Protein 2HTI (pdb70)

Solvent-accessible surface area: 7180 Å² total

Sequence (122 aa):
ECKDEKKITEFLNKARTGFLGLSTNDQPYVIPLNFVWHNHAIYFHGASEGRKIKIEANPEVCFTICEDLAYSVIIFGTIEPVSAIEEGTEAQQLDKYVPSLGSRTAIYKISCRERTAKVNEP

Organism: Halalkalibacterium halodurans (strain ATCC BAA-125 / DSM 18197 / FERM 7344 / JCM 9153 / C-125) (NCBI:txid272558)

InterPro domains:
  IPR012349 FMN-binding split barrel [G3DSA:2.30.110.10] (1-165)
  IPR024747 Pyridoxamine 5'-phosphate oxidase-related [PF12900] (13-161)

B-factor: mean 63.18, std 14.9, range [36.34, 110.64]

Nearest PDB structures (foldseek):
  2hti-assembly1_A-2  TM=1.008E+00  e=1.042E-23  Halalkalibacterium halodurans
  2hq9-assembly1_A  TM=8.430E-01  e=3.996E-08  Mesorhizobium loti
  2hq9-assembly1_B  TM=7.885E-01  e=6.335E-08  Mesorhizobium loti
  3u5w-assembly1_A-2  TM=7.588E-01  e=6.710E-08  Brucella abortus 2308
  3u0i-assembly1_A-2  TM=7.671E-01  e=1.064E-07  Brucella abortus 2308

Foldseek 3Di:
DDDDVVLVQVVQAQFAKKWKWDDDDNDIDIDIFGWHCDDNKIKGKAACDDPVNVLVRPQWIKMKTKDDVLIIKIFTFGKDFDPPPVVQVVSVSCVRPPLPSDDHMTMMIGRGPDMDDDRHDD

Structure (mmCIF, N/CA/C/O backbone):
data_2HTI
#
_entry.id   2HTI
#
_cell.length_a   72.170
_cell.length_b   72.170
_cell.length_c   129.981
_cell.angle_alpha   90.000
_cell.angle_beta   90.000
_cell.angle_gamma   120.000
#
_symmetry.space_group_name_H-M   'P 61 2 2'
#
loop_
_entity.id
_entity.type
_entity.pdbx_description
1 polymer 'BH0577 protein'
2 non-polymer 'SODIUM ION'
3 non-polymer 'FLAVIN-ADENINE DINUCLEOTIDE'
4 water water
#
loop_
_atom_site.group_PDB
_atom_site.id
_atom_site.type_symbol
_atom_site.label_atom_id
_atom_site.label_alt_id
_atom_site.label_comp_id
_atom_site.label_asym_id
_atom_site.label_entity_id
_atom_site.label_seq_id
_atom_site.pdbx_PDB_ins_code
_atom_site.Cartn_x
_atom_site.Cartn_y
_atom_site.Cartn_z
_atom_site.occupancy
_atom_site.B_iso_or_equiv
_atom_site.auth_seq_id
_atom_site.auth_comp_id
_atom_site.auth_asym_id
_atom_site.auth_atom_id
_atom_site.pdbx_PDB_model_num
ATOM 1 N N . GLU A 1 11 ? 35.083 36.131 68.007 1.00 106.20 10 GLU A N 1
ATOM 2 C CA . GLU A 1 11 ? 35.858 35.047 68.694 1.00 106.19 10 GLU A CA 1
ATOM 3 C C . GLU A 1 11 ? 35.070 34.508 69.894 1.00 106.34 10 GLU A C 1
ATOM 4 O O . GLU A 1 11 ? 35.636 34.233 70.954 1.00 106.69 10 GLU A O 1
ATOM 6 N N . CYS A 1 12 ? 33.768 34.325 69.674 1.00 106.15 11 CYS A N 1
ATOM 7 C CA . CYS A 1 12 ? 32.761 34.065 70.716 1.00 106.08 11 CYS A CA 1
ATOM 8 C C . CYS A 1 12 ? 33.015 32.882 71.681 1.00 105.37 11 CYS A C 1
ATOM 9 O O . CYS A 1 12 ? 33.769 31.954 71.379 1.00 105.45 11 CYS A O 1
ATOM 12 N N . LYS A 1 13 ? 32.360 32.934 72.846 1.00 104.39 12 LYS A N 1
ATOM 13 C CA . LYS A 1 13 ? 32.517 31.921 73.888 1.00 102.74 12 LYS A CA 1
ATOM 14 C C . LYS A 1 13 ? 31.349 31.888 74.880 1.00 101.36 12 LYS A C 1
ATOM 15 O O . LYS A 1 13 ? 31.565 31.811 76.090 1.00 102.19 12 LYS A O 1
ATOM 16 N N . ASP A 1 14 ? 30.121 31.933 74.357 1.00 99.58 13 ASP A N 1
ATOM 17 C CA . ASP A 1 14 ? 28.891 31.835 75.166 1.00 97.59 13 ASP A CA 1
ATOM 18 C C . ASP A 1 14 ? 28.190 30.485 74.925 1.00 94.36 13 ASP A C 1
ATOM 19 O O . ASP A 1 14 ? 27.351 30.356 74.025 1.00 92.79 13 ASP A O 1
ATOM 24 N N . GLU A 1 15 ? 28.528 29.498 75.754 1.00 91.08 14 GLU A N 1
ATOM 25 C CA . GLU A 1 15 ? 28.118 28.104 75.552 1.00 88.59 14 GLU A CA 1
ATOM 26 C C . GLU A 1 15 ? 26.623 27.902 75.253 1.00 86.48 14 GLU A C 1
ATOM 27 O O . GLU A 1 15 ? 26.262 26.943 74.576 1.00 86.53 14 GLU A O 1
ATOM 30 N N . LYS A 1 16 ? 25.756 28.782 75.747 1.00 84.16 15 LYS A N 1
ATOM 31 C CA . LYS A 1 16 ? 24.310 28.618 75.525 1.00 82.48 15 LYS A CA 1
ATOM 32 C C . LYS A 1 16 ? 23.892 29.106 74.138 1.00 80.13 15 LYS A C 1
ATOM 33 O O . LYS A 1 16 ? 23.064 28.485 73.471 1.00 78.31 15 LYS A O 1
ATOM 35 N N . LYS A 1 17 ? 24.464 30.229 73.717 1.00 78.28 16 LYS A N 1
ATOM 36 C CA . LYS A 1 17 ? 24.203 30.781 72.385 1.00 76.50 16 LYS A CA 1
ATOM 37 C C . LYS A 1 17 ? 24.613 29.773 71.286 1.00 73.78 16 LYS A C 1
ATOM 38 O O . LYS A 1 17 ? 23.859 29.527 70.329 1.00 70.67 16 LYS A O 1
ATOM 41 N N . ILE A 1 18 ? 25.803 29.188 71.454 1.00 71.84 17 ILE A N 1
ATOM 42 C CA . ILE A 1 18 ? 26.361 28.218 70.510 1.00 70.21 17 ILE A CA 1
ATOM 43 C C . ILE A 1 18 ? 25.485 26.984 70.410 1.00 69.75 17 ILE A C 1
ATOM 44 O O . ILE A 1 18 ? 25.177 26.499 69.318 1.00 68.93 17 ILE A O 1
ATOM 49 N N . THR A 1 19 ? 25.086 26.479 71.565 1.00 69.14 18 THR A N 1
ATOM 50 C CA . THR A 1 19 ? 24.241 25.306 71.625 1.00 69.04 18 THR A CA 1
ATOM 51 C C . THR A 1 19 ? 22.924 25.572 70.930 1.00 66.96 18 THR A C 1
ATOM 52 O O . THR A 1 19 ? 22.429 24.737 70.168 1.00 69.13 18 THR A O 1
ATOM 56 N N . GLU A 1 20 ? 22.341 26.730 71.200 1.00 64.81 19 GLU A N 1
ATOM 57 C CA . GLU A 1 20 ? 21.081 27.082 70.559 1.00 64.20 19 GLU A CA 1
ATOM 58 C C . GLU A 1 20 ? 21.295 27.071 69.048 1.00 62.86 19 GLU A C 1
ATOM 59 O O . GLU A 1 20 ? 20.496 26.507 68.295 1.00 63.50 19 GLU A O 1
ATOM 62 N N . PHE A 1 21 ? 22.398 27.677 68.616 1.00 61.31 20 PHE A N 1
ATOM 63 C CA . PHE A 1 21 ? 22.747 27.718 67.202 1.00 60.13 20 PHE A CA 1
ATOM 64 C C . PHE A 1 21 ? 22.900 26.302 66.629 1.00 58.24 20 PHE A C 1
ATOM 65 O O . PHE A 1 21 ? 22.307 25.979 65.601 1.00 57.21 20 PHE A O 1
ATOM 73 N N . LEU A 1 22 ? 23.670 25.454 67.309 1.00 56.90 21 LEU A N 1
ATOM 74 C CA . LEU A 1 22 ? 23.892 24.075 66.843 1.00 57.36 21 LEU A CA 1
ATOM 75 C C . LEU A 1 22 ? 22.618 23.246 66.797 1.00 57.68 21 LEU A C 1
ATOM 76 O O . LEU A 1 22 ? 22.527 22.286 66.032 1.00 57.28 21 LEU A O 1
ATOM 81 N N . ASN A 1 23 ? 21.631 23.614 67.608 1.00 58.37 22 ASN A N 1
ATOM 82 C CA . ASN A 1 23 ? 20.375 22.898 67.610 1.00 59.25 22 ASN A CA 1
ATOM 83 C C . ASN A 1 23 ? 19.517 23.320 66.447 1.00 59.04 22 ASN A C 1
ATOM 84 O O . ASN A 1 23 ? 18.751 22.525 65.924 1.00 59.87 22 ASN A O 1
ATOM 89 N N . LYS A 1 24 ? 19.648 24.574 66.025 1.00 59.53 23 LYS A N 1
ATOM 90 C CA . LYS A 1 24 ? 18.760 25.110 64.994 1.00 58.91 23 LYS A CA 1
ATOM 91 C C . LYS A 1 24 ? 19.311 24.988 63.575 1.00 55.85 23 LYS A C 1
ATOM 92 O O . LYS A 1 24 ? 18.551 24.712 62.646 1.00 55.91 23 LYS A O 1
ATOM 95 N N . ALA A 1 25 ? 20.619 25.180 63.408 1.00 52.58 24 ALA A N 1
ATOM 96 C CA . ALA A 1 25 ? 21.246 25.098 62.080 1.00 52.33 24 ALA A CA 1
ATOM 97 C C . ALA A 1 25 ? 20.871 23.812 61.332 1.00 53.15 24 ALA A C 1
ATOM 98 O O . ALA A 1 25 ? 20.919 22.726 61.892 1.00 53.47 24 ALA A O 1
ATOM 100 N N . ARG A 1 26 ? 20.502 23.962 60.059 1.00 53.96 25 ARG A N 1
ATOM 101 C CA . ARG A 1 26 ? 19.966 22.876 59.231 1.00 54.03 25 ARG A CA 1
ATOM 102 C C . ARG A 1 26 ? 21.016 22.024 58.549 1.00 51.80 25 ARG A C 1
ATOM 103 O O . ARG A 1 26 ? 20.803 20.846 58.303 1.00 49.86 25 ARG A O 1
ATOM 111 N N . THR A 1 27 ? 22.121 22.651 58.165 1.00 51.44 26 THR A N 1
ATOM 112 C CA . THR A 1 27 ? 23.089 22.008 57.306 1.00 50.53 26 THR A CA 1
ATOM 113 C C . THR A 1 27 ? 24.483 22.248 57.814 1.00 49.25 26 THR A C 1
ATOM 114 O O . THR A 1 27 ? 24.833 23.364 58.193 1.00 49.23 26 THR A O 1
ATOM 118 N N . GLY A 1 28 ? 25.281 21.190 57.804 1.00 46.47 27 GLY A N 1
ATOM 119 C CA . GLY A 1 28 ? 26.667 21.295 58.193 1.00 44.87 27 GLY A CA 1
ATOM 120 C C . GLY A 1 28 ? 27.556 20.779 57.087 1.00 43.00 27 GLY A C 1
ATOM 121 O O . GLY A 1 28 ? 27.102 20.087 56.167 1.00 42.80 27 GLY A O 1
ATOM 122 N N . PHE A 1 29 ? 28.833 21.107 57.186 1.00 41.56 28 PHE A N 1
ATOM 123 C CA . PHE A 1 29 ? 29.773 20.777 56.143 1.00 41.69 28 PHE A CA 1
ATOM 124 C C . PHE A 1 29 ? 30.912 19.958 56.684 1.00 40.25 28 PHE A C 1
ATOM 125 O O . PHE A 1 29 ? 31.683 20.410 57.521 1.00 40.01 28 PHE A O 1
ATOM 133 N N . LEU A 1 30 ? 30.994 18.733 56.193 1.00 41.22 29 LEU A N 1
ATOM 134 C CA . LEU A 1 30 ? 31.915 17.761 56.717 1.00 40.74 29 LEU A CA 1
ATOM 135 C C . LEU A 1 30 ? 33.132 17.757 55.856 1.00 40.11 29 LEU A C 1
ATOM 136 O O . LEU A 1 30 ? 33.032 17.506 54.667 1.00 39.04 29 LEU A O 1
ATOM 141 N N . GLY A 1 31 ? 34.285 18.032 56.460 1.00 43.12 30 GLY A N 1
ATOM 142 C CA . GLY A 1 31 ? 35.566 18.082 55.732 1.00 42.66 30 GLY A CA 1
ATOM 143 C C . GLY A 1 31 ? 36.401 16.868 56.069 1.00 43.72 30 GLY A C 1
ATOM 144 O O . GLY A 1 31 ? 36.607 16.567 57.240 1.00 46.00 30 GLY A O 1
ATOM 145 N N . LEU A 1 32 ? 36.857 16.172 55.032 1.00 45.35 31 LEU A N 1
ATOM 146 C CA . LEU A 1 32 ? 37.665 14.950 55.136 1.00 46.57 31 LEU A CA 1
ATOM 147 C C . LEU A 1 32 ? 38.892 15.114 54.267 1.00 49.61 31 LEU A C 1
ATOM 148 O O . LEU A 1 32 ? 38.895 15.933 53.348 1.00 49.74 31 LEU A O 1
ATOM 153 N N . SER A 1 33 ? 39.930 14.330 54.523 1.00 53.29 32 SER A N 1
ATOM 154 C CA . SER A 1 33 ? 41.060 14.267 53.603 1.00 56.95 32 SER A CA 1
ATOM 155 C C . SER A 1 33 ? 41.727 12.913 53.653 1.00 59.33 32 SER A C 1
ATOM 156 O O . SER A 1 33 ? 41.874 12.317 54.722 1.00 59.67 32 SER A O 1
ATOM 159 N N . THR A 1 34 ? 42.114 12.428 52.478 1.00 62.02 33 THR A N 1
ATOM 160 C CA . THR A 1 34 ? 43.094 11.355 52.368 1.00 64.60 33 THR A CA 1
ATOM 161 C C . THR A 1 34 ? 44.158 11.847 51.413 1.00 66.21 33 THR A C 1
ATOM 162 O O . THR A 1 34 ? 43.862 12.532 50.427 1.00 64.71 33 THR A O 1
ATOM 166 N N . ASN A 1 35 ? 45.401 11.512 51.730 1.00 69.73 34 ASN A N 1
ATOM 167 C CA . ASN A 1 35 ? 46.530 12.219 51.169 1.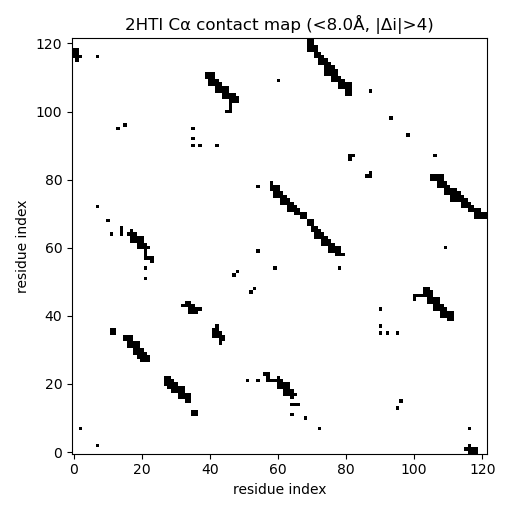00 72.43 34 ASN A CA 1
ATOM 168 C C . ASN A 1 35 ? 46.351 13.687 51.557 1.00 74.54 34 ASN A C 1
ATOM 169 O O . ASN A 1 35 ? 45.777 14.014 52.634 1.00 76.17 34 ASN A O 1
ATOM 174 N N . ASP A 1 36 ? 46.820 14.572 50.687 1.00 73.93 35 ASP A N 1
ATOM 175 C CA . ASP A 1 36 ? 46.595 15.997 50.888 1.00 74.57 35 ASP A CA 1
ATOM 176 C C . ASP A 1 36 ? 45.400 16.456 50.016 1.00 72.24 35 ASP A C 1
ATOM 177 O O . ASP A 1 36 ? 45.425 17.551 49.433 1.00 71.23 35 ASP A O 1
ATOM 179 N N . GLN A 1 37 ? 44.365 15.614 49.925 1.00 68.70 36 GLN A N 1
ATOM 180 C CA . GLN A 1 37 ? 43.213 15.922 49.074 1.00 66.82 36 GLN A CA 1
ATOM 181 C C . GLN A 1 37 ? 41.928 16.062 49.890 1.00 62.19 36 GLN A C 1
ATOM 182 O O . GLN A 1 37 ? 41.335 15.080 50.338 1.00 62.63 36 GLN A O 1
ATOM 188 N N . PRO A 1 38 ? 41.506 17.305 50.106 1.00 57.53 37 PRO A N 1
ATOM 189 C CA . PRO A 1 38 ? 40.301 17.587 50.868 1.00 54.51 37 PRO A CA 1
ATOM 190 C C . PRO A 1 38 ? 39.008 17.249 50.132 1.00 51.11 37 PRO A C 1
ATOM 191 O O . PRO A 1 38 ? 38.956 17.283 48.905 1.00 50.19 37 PRO A O 1
ATOM 195 N N . TYR A 1 39 ? 37.967 16.931 50.899 1.00 49.46 38 TYR A N 1
ATOM 196 C CA . TYR A 1 39 ? 36.632 16.645 50.359 1.00 46.18 38 TYR A CA 1
ATOM 197 C C . TYR A 1 39 ? 35.627 17.166 51.377 1.00 45.31 38 TYR A C 1
ATOM 198 O O . TYR A 1 39 ? 35.709 16.817 52.551 1.00 45.57 38 TYR A O 1
ATOM 207 N N . VAL A 1 40 ? 34.708 18.022 50.933 1.00 44.80 39 VAL A N 1
ATOM 208 C CA . VAL A 1 40 ? 33.723 18.686 51.807 1.00 44.61 39 VAL A CA 1
ATOM 209 C C . VAL A 1 40 ? 32.304 18.427 51.280 1.00 45.14 39 VAL A C 1
ATOM 210 O O . VAL A 1 40 ? 31.993 18.789 50.135 1.00 45.05 39 VAL A O 1
ATOM 214 N N . ILE A 1 41 ? 31.440 17.839 52.107 1.00 42.16 40 ILE A N 1
ATOM 215 C CA . ILE A 1 41 ? 30.058 17.606 51.701 1.00 42.18 40 ILE A CA 1
ATOM 216 C C . ILE A 1 41 ? 29.076 18.123 52.717 1.00 40.37 40 ILE A C 1
ATOM 217 O O . ILE A 1 41 ? 29.333 18.053 53.920 1.00 42.97 40 ILE A O 1
ATOM 222 N N . PRO A 1 42 ? 27.940 18.647 52.246 1.00 39.20 41 PRO A N 1
ATOM 223 C CA . PRO A 1 42 ? 26.887 19.078 53.156 1.00 39.23 41 PRO A CA 1
ATOM 224 C C . PRO A 1 42 ? 26.100 17.914 53.714 1.00 40.21 41 PRO A C 1
ATOM 225 O O . PRO A 1 42 ? 25.839 16.927 52.991 1.00 38.77 41 PRO A O 1
ATOM 229 N N . LEU A 1 43 ? 25.690 18.042 54.972 1.00 41.88 42 LEU A N 1
ATOM 230 C CA . LEU A 1 43 ? 24.927 16.989 55.638 1.00 42.09 42 LEU A CA 1
ATOM 231 C C . LEU A 1 43 ? 23.915 17.570 56.593 1.00 42.17 42 LEU A C 1
ATOM 232 O O . LEU A 1 43 ? 24.171 18.612 57.191 1.00 43.82 42 LEU A O 1
ATOM 237 N N . ASN A 1 4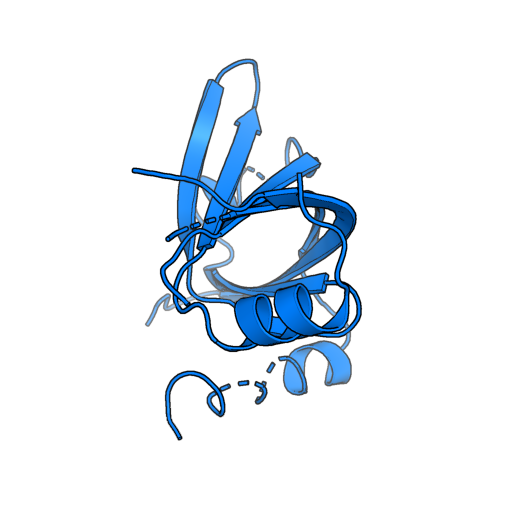4 ? 22.774 16.888 56.718 1.00 43.48 43 ASN A N 1
ATOM 238 C CA . ASN A 1 44 ? 21.832 17.077 57.829 1.00 46.39 43 ASN A CA 1
ATOM 239 C C . ASN A 1 44 ? 22.425 16.433 59.061 1.00 47.56 43 ASN A C 1
ATOM 240 O O . ASN A 1 44 ? 23.127 15.438 58.964 1.00 48.56 43 ASN A O 1
ATOM 245 N N . PHE A 1 45 ? 22.157 16.987 60.227 1.00 47.21 44 PHE A N 1
ATOM 246 C CA . PHE A 1 45 ? 22.851 16.533 61.397 1.00 48.58 44 PHE A CA 1
ATOM 247 C C . PHE A 1 45 ? 22.063 16.932 62.614 1.00 50.35 44 PHE A C 1
ATOM 248 O O . PHE A 1 45 ? 21.165 17.769 62.519 1.00 52.29 44 PHE A O 1
ATOM 256 N N . VAL A 1 46 ? 22.396 16.312 63.748 1.00 50.65 45 VAL A N 1
ATOM 257 C CA . VAL A 1 46 ? 22.000 16.822 65.056 1.00 51.53 45 VAL A CA 1
ATOM 258 C C . VAL A 1 46 ? 23.193 16.894 65.965 1.00 52.02 45 VAL A C 1
ATOM 259 O O . VAL A 1 46 ? 24.139 16.127 65.836 1.00 48.95 45 VAL A O 1
ATOM 263 N N . TRP A 1 47 ? 23.125 17.853 66.874 1.00 56.55 46 TRP A N 1
ATOM 264 C CA . TRP A 1 47 ? 24.114 18.034 67.915 1.00 60.75 46 TRP A CA 1
ATOM 265 C C . TRP A 1 47 ? 23.506 17.416 69.176 1.00 64.98 46 TRP A C 1
ATOM 266 O O . TRP A 1 47 ? 22.387 17.756 69.568 1.00 65.00 46 TRP A O 1
ATOM 277 N N . HIS A 1 48 ? 24.219 16.470 69.773 1.00 69.49 47 HIS A N 1
ATOM 278 C CA . HIS A 1 48 ? 23.673 15.649 70.853 1.00 72.87 47 HIS A CA 1
ATOM 279 C C . HIS A 1 48 ? 24.877 15.169 71.639 1.00 74.28 47 HIS A C 1
ATOM 280 O O . HIS A 1 48 ? 25.990 15.111 71.085 1.00 74.48 47 HIS A O 1
ATOM 287 N N . ASN A 1 49 ? 24.707 14.850 72.922 1.00 74.88 48 ASN A N 1
ATOM 288 C CA . ASN A 1 49 ? 25.886 14.640 73.745 1.00 74.43 48 ASN A CA 1
ATOM 289 C C . ASN A 1 49 ? 26.803 15.822 73.433 1.00 73.04 48 ASN A C 1
ATOM 290 O O . ASN A 1 49 ? 26.346 16.946 73.235 1.00 75.51 48 ASN A O 1
ATOM 295 N N . HIS A 1 50 ? 28.099 15.580 73.363 1.00 69.93 49 HIS A N 1
ATOM 296 C CA . HIS A 1 50 ? 29.034 16.634 73.007 1.00 66.50 49 HIS A CA 1
ATOM 297 C C . HIS A 1 50 ? 29.473 16.224 71.611 1.00 63.15 49 HIS A C 1
ATOM 298 O O . HIS A 1 50 ? 30.672 16.041 71.336 1.00 61.39 49 HIS A O 1
ATOM 305 N N . ALA A 1 51 ? 28.489 16.019 70.730 1.00 59.63 50 ALA A N 1
ATOM 306 C CA . ALA A 1 51 ? 28.791 15.384 69.445 1.00 57.29 50 ALA A CA 1
ATOM 307 C C . ALA A 1 51 ? 27.812 15.668 68.310 1.00 54.37 50 ALA A C 1
ATOM 308 O O . ALA A 1 51 ? 26.651 16.015 68.527 1.00 54.72 50 ALA A O 1
ATOM 310 N N . ILE A 1 52 ? 28.316 15.463 67.093 1.00 51.64 51 ILE A N 1
ATOM 311 C CA . ILE A 1 52 ? 27.552 15.586 65.863 1.00 48.08 51 ILE A CA 1
ATOM 312 C C . ILE A 1 52 ? 27.236 14.176 65.355 1.00 47.96 51 ILE A C 1
ATOM 313 O O . ILE A 1 52 ? 28.134 13.326 65.223 1.00 45.07 51 ILE A O 1
ATOM 318 N N . TYR A 1 53 ? 25.963 13.929 65.075 1.00 47.57 52 TYR A N 1
ATOM 319 C CA . TYR A 1 53 ? 25.539 12.681 64.489 1.00 48.84 52 TYR A CA 1
ATOM 320 C C . TYR A 1 53 ? 24.899 12.946 63.144 1.00 49.01 52 TYR A C 1
ATOM 321 O O . TYR A 1 53 ? 24.209 13.940 62.970 1.00 50.80 52 TYR A O 1
ATOM 330 N N . PHE A 1 54 ? 25.075 12.037 62.202 1.00 47.71 53 PHE A N 1
ATOM 331 C CA . PHE A 1 54 ? 24.290 12.097 60.990 1.00 47.23 53 PHE A CA 1
ATOM 332 C C . PHE A 1 54 ? 24.019 10.683 60.480 1.00 48.75 53 PHE A C 1
ATOM 333 O O . PHE A 1 54 ? 24.704 9.745 60.854 1.00 49.81 53 PHE A O 1
ATOM 341 N N . HIS A 1 55 ? 22.983 10.546 59.664 1.00 49.87 54 HIS A N 1
ATOM 342 C CA . HIS A 1 55 ? 22.621 9.291 59.054 1.00 51.72 54 HIS A CA 1
ATOM 343 C C . HIS A 1 55 ? 23.139 9.346 57.630 1.00 53.03 54 HIS A C 1
ATOM 344 O O . HIS A 1 55 ? 22.952 10.341 56.946 1.00 54.62 54 HIS A O 1
ATOM 351 N N . GLY A 1 56 ? 23.804 8.285 57.189 1.00 53.88 55 GLY A N 1
ATOM 352 C CA . GLY A 1 56 ? 24.450 8.277 55.885 1.00 54.45 55 GLY A CA 1
ATOM 353 C C . GLY A 1 56 ? 24.571 6.886 55.301 1.00 55.15 55 GLY A C 1
ATOM 354 O O . GLY A 1 56 ? 24.577 5.895 56.027 1.00 54.48 55 GLY A O 1
ATOM 355 N N . ALA A 1 57 ? 24.649 6.811 53.980 1.00 55.89 56 ALA A N 1
ATOM 356 C CA . ALA A 1 57 ? 24.894 5.545 53.318 1.00 56.38 56 ALA A CA 1
ATOM 357 C C . ALA A 1 57 ? 26.262 5.073 53.778 1.00 58.19 56 ALA A C 1
ATOM 358 O O . ALA A 1 57 ? 27.190 5.884 53.888 1.0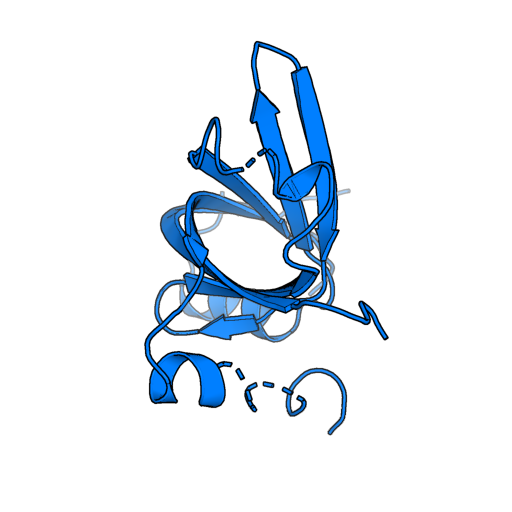0 61.19 56 ALA A O 1
ATOM 360 N N . SER A 1 58 ? 26.392 3.779 54.066 1.00 59.04 57 SER A N 1
ATOM 361 C CA . SER A 1 58 ? 27.680 3.237 54.502 1.00 60.67 57 SER A CA 1
ATOM 362 C C . SER A 1 58 ? 28.542 2.821 53.314 1.00 59.57 57 SER A C 1
ATOM 363 O O . SER A 1 58 ? 29.430 1.997 53.440 1.00 61.61 57 SER A O 1
ATOM 366 N N . GLU A 1 59 ? 28.282 3.414 52.160 1.00 59.43 58 GLU A N 1
ATOM 367 C CA . GLU A 1 59 ? 29.134 3.241 50.996 1.00 59.77 58 GLU A CA 1
ATOM 368 C C . GLU A 1 59 ? 29.388 4.619 50.394 1.00 59.01 58 GLU A C 1
ATOM 369 O O . GLU A 1 59 ? 28.643 5.567 50.667 1.00 60.38 58 GLU A O 1
ATOM 371 N N . GLY A 1 60 ? 30.433 4.743 49.584 1.00 57.65 59 GLY A N 1
ATOM 372 C CA . GLY A 1 60 ? 30.720 6.009 48.897 1.00 55.93 59 GLY A CA 1
ATOM 373 C C . GLY A 1 60 ? 32.101 6.574 49.216 1.00 54.94 59 GLY A C 1
ATOM 374 O O . GLY A 1 60 ? 32.828 6.044 50.062 1.00 53.62 59 GLY A O 1
ATOM 375 N N . ARG A 1 61 ? 32.461 7.657 48.532 1.00 53.14 60 ARG A N 1
ATOM 376 C CA . ARG A 1 61 ? 33.755 8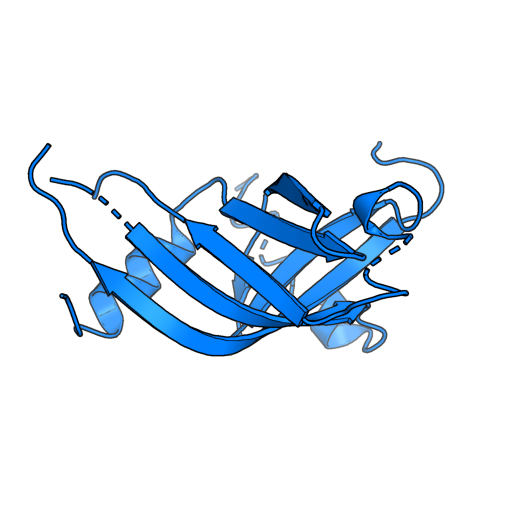.294 48.735 1.00 53.92 60 ARG A CA 1
ATOM 377 C C . ARG A 1 61 ? 33.947 8.685 50.186 1.00 55.37 60 ARG A C 1
ATOM 378 O O . ARG A 1 61 ? 35.009 8.444 50.786 1.00 54.48 60 ARG A O 1
ATOM 386 N N . LYS A 1 62 ? 32.904 9.276 50.760 1.00 55.38 61 LYS A N 1
ATOM 387 C CA . LYS A 1 62 ? 32.986 9.695 52.153 1.00 57.00 61 LYS A CA 1
ATOM 388 C C . LYS A 1 62 ? 33.449 8.559 53.070 1.00 56.33 61 LYS A C 1
ATOM 389 O O . LYS A 1 62 ? 34.230 8.788 53.989 1.00 56.03 61 LYS A O 1
ATOM 395 N N . ILE A 1 63 ? 32.986 7.340 52.814 1.00 56.53 62 ILE A N 1
ATOM 396 C CA . ILE A 1 63 ? 33.278 6.214 53.706 1.00 55.51 62 ILE A CA 1
ATOM 397 C C . ILE A 1 63 ? 34.637 5.593 53.428 1.00 55.92 62 ILE A C 1
ATOM 398 O O . ILE A 1 63 ? 35.315 5.142 54.343 1.00 56.51 62 ILE A O 1
ATOM 403 N N . LYS A 1 64 ? 35.063 5.575 52.176 1.00 57.48 63 LYS A N 1
ATOM 404 C CA . LYS A 1 64 ? 36.444 5.188 51.902 1.00 57.97 63 LYS A CA 1
ATOM 405 C C . LYS A 1 64 ? 37.407 6.113 52.659 1.00 59.31 63 LYS A C 1
ATOM 406 O O . LYS A 1 64 ? 38.320 5.654 53.364 1.00 59.51 63 LYS A O 1
ATOM 417 N N . ILE A 1 66 ? 36.988 8.015 55.291 1.00 61.20 65 ILE A N 1
ATOM 418 C CA . ILE A 1 66 ? 36.852 7.889 56.732 1.00 61.93 65 ILE A CA 1
ATOM 419 C C . ILE A 1 66 ? 37.594 6.660 57.251 1.00 63.33 65 ILE A C 1
ATOM 420 O O . ILE A 1 66 ? 38.256 6.697 58.289 1.00 63.41 65 ILE A O 1
ATOM 425 N N . GLU A 1 67 ? 37.470 5.559 56.530 1.00 65.33 66 GLU A N 1
ATOM 426 C CA . GLU A 1 67 ? 38.135 4.340 56.934 1.00 67.02 66 GLU A CA 1
ATOM 427 C C . GLU A 1 67 ? 39.635 4.559 56.846 1.00 65.72 66 GLU A C 1
ATOM 428 O O . GLU A 1 67 ? 40.396 4.071 57.681 1.00 68.19 66 GLU A O 1
ATOM 434 N N . ALA A 1 68 ? 40.059 5.336 55.862 1.00 63.94 67 ALA A N 1
ATOM 435 C CA . ALA A 1 68 ? 41.468 5.691 55.742 1.00 62.46 67 ALA A CA 1
ATOM 436 C C . ALA A 1 68 ? 41.893 6.721 56.800 1.00 62.80 67 ALA A C 1
ATOM 437 O O . ALA A 1 68 ? 42.947 6.581 57.402 1.00 65.12 67 ALA A O 1
ATOM 439 N N . ASN A 1 69 ? 41.075 7.745 57.043 1.00 61.61 68 ASN A N 1
ATOM 440 C CA . ASN A 1 69 ? 41.481 8.849 57.922 1.00 58.85 68 ASN A CA 1
ATOM 441 C C . ASN A 1 69 ? 40.286 9.438 58.644 1.00 56.79 68 ASN A C 1
ATOM 442 O O . ASN A 1 69 ? 39.592 10.267 58.082 1.00 56.45 68 ASN A O 1
ATOM 447 N N . PRO A 1 70 ? 40.032 8.999 59.884 1.00 55.93 69 PRO A N 1
ATOM 448 C CA . PRO A 1 70 ? 38.863 9.393 60.676 1.00 53.76 69 PRO A CA 1
ATOM 449 C C . PRO A 1 70 ? 38.991 10.737 61.361 1.00 52.36 69 PRO A C 1
ATOM 450 O O . PRO A 1 70 ? 38.115 11.113 62.140 1.00 51.65 69 PRO A O 1
ATOM 454 N N . GLU A 1 71 ? 40.081 11.446 61.107 1.00 51.59 70 GLU A N 1
ATOM 455 C CA . GLU A 1 71 ? 40.203 12.801 61.596 1.00 51.77 70 GLU A CA 1
ATOM 456 C C . GLU A 1 71 ? 39.423 13.733 60.676 1.00 50.51 70 GLU A C 1
ATOM 457 O O . GLU A 1 71 ? 39.706 13.826 59.464 1.00 49.42 70 GLU A O 1
ATOM 463 N N . VAL A 1 72 ? 38.432 14.417 61.235 1.00 48.46 71 VAL A N 1
ATOM 464 C CA . VAL A 1 72 ? 37.551 15.219 60.392 1.00 49.06 71 VAL A CA 1
ATOM 465 C C . VAL A 1 72 ? 37.312 16.602 60.941 1.00 48.51 71 VAL A C 1
ATOM 466 O O . VAL A 1 72 ? 37.700 16.936 62.047 1.00 50.20 71 VAL A O 1
ATOM 470 N N . CYS A 1 73 ? 36.629 17.390 60.133 1.00 49.65 72 CYS A N 1
ATOM 471 C CA . CYS A 1 73 ? 36.226 18.738 60.489 1.00 48.94 72 CYS A CA 1
ATOM 472 C C . CYS A 1 73 ? 34.731 18.898 60.203 1.00 46.06 72 CYS A C 1
ATOM 473 O O . CYS A 1 73 ? 34.247 18.423 59.187 1.00 47.10 72 CYS A O 1
ATOM 476 N N . PHE A 1 74 ? 33.990 19.554 61.080 1.00 44.85 73 PHE A N 1
ATOM 477 C CA . PHE A 1 74 ? 32.580 19.830 60.791 1.00 44.32 73 PHE A CA 1
ATOM 478 C C . PHE A 1 74 ? 32.261 21.312 61.048 1.00 45.50 73 PHE A C 1
ATOM 479 O O . PHE A 1 74 ? 32.408 21.804 62.160 1.00 43.22 73 PHE A O 1
ATOM 487 N N . THR A 1 75 ? 31.815 22.004 59.998 1.00 46.20 74 THR A N 1
ATOM 488 C CA . THR A 1 75 ? 31.645 23.450 60.022 1.00 45.21 74 THR A CA 1
ATOM 489 C C . THR A 1 75 ? 30.208 23.819 59.746 1.00 44.75 74 THR A C 1
ATOM 490 O O . THR A 1 75 ? 29.597 23.335 58.811 1.00 43.32 74 THR A O 1
ATOM 494 N N . ILE A 1 76 ? 29.687 24.697 60.583 1.00 47.30 75 ILE A N 1
ATOM 495 C CA . ILE A 1 76 ? 28.314 25.128 60.507 1.00 50.41 75 ILE A CA 1
ATOM 496 C C . ILE A 1 76 ? 28.278 26.637 60.561 1.00 52.67 75 ILE A C 1
ATOM 497 O O . ILE A 1 76 ? 28.989 27.291 61.345 1.00 48.21 75 ILE A O 1
ATOM 502 N N . CYS A 1 77 ? 27.426 27.201 59.733 1.00 56.67 76 CYS A N 1
ATOM 503 C CA . CYS A 1 77 ? 27.455 28.626 59.568 1.00 61.39 76 CYS A CA 1
ATOM 504 C C . CYS A 1 77 ? 26.106 29.116 59.098 1.00 63.36 76 CYS A C 1
ATOM 505 O O . CYS A 1 77 ? 25.533 28.574 58.165 1.00 62.83 76 CYS A O 1
ATOM 508 N N . GLU A 1 78 ? 25.597 30.139 59.761 1.00 68.78 77 GLU A N 1
ATOM 509 C CA . GLU A 1 78 ? 24.232 30.581 59.519 1.00 75.11 77 GLU A CA 1
ATOM 510 C C . GLU A 1 78 ? 23.956 31.921 60.195 1.00 78.91 77 GLU A C 1
ATOM 511 O O . GLU A 1 78 ? 24.868 32.595 60.676 1.00 77.33 77 GLU A O 1
ATOM 517 N N . ASP A 1 79 ? 22.673 32.267 60.258 1.00 85.47 78 ASP A N 1
ATOM 518 C CA . ASP A 1 79 ? 22.227 33.615 60.588 1.00 89.98 78 ASP A CA 1
ATOM 519 C C . ASP A 1 79 ? 22.198 33.973 62.091 1.00 92.38 78 ASP A C 1
ATOM 520 O O . ASP A 1 79 ? 23.109 34.636 62.588 1.00 93.01 78 ASP A O 1
ATOM 525 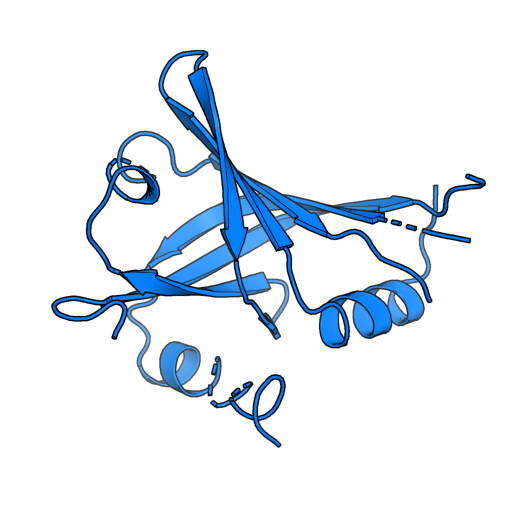N N . LEU A 1 80 ? 21.158 33.546 62.808 1.00 95.34 79 LEU A N 1
ATOM 526 C CA 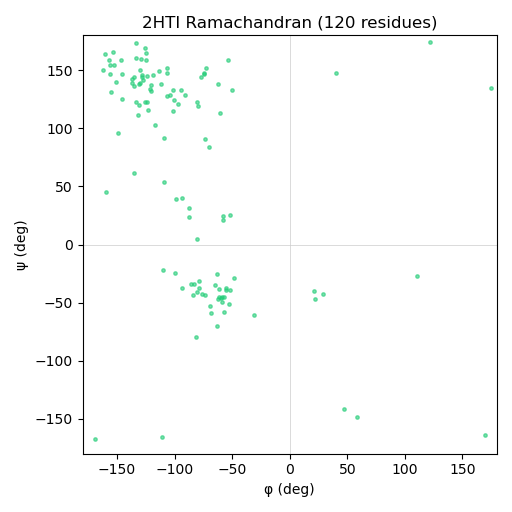. LEU A 1 80 ? 20.881 34.060 64.168 1.00 96.52 79 LEU A CA 1
ATOM 527 C C . LEU A 1 80 ? 21.914 33.574 65.194 1.00 96.90 79 LEU A C 1
ATOM 528 O O . LEU A 1 80 ? 23.027 34.104 65.284 1.00 97.42 79 LEU A O 1
ATOM 533 N N . ALA A 1 94 ? 24.075 39.704 61.321 1.00 83.89 93 ALA A N 1
ATOM 534 C CA . ALA A 1 94 ? 25.368 39.110 61.691 1.00 83.16 93 ALA A CA 1
ATOM 535 C C . ALA A 1 94 ? 25.351 37.580 61.561 1.00 81.82 93 ALA A C 1
ATOM 536 O O . ALA A 1 94 ? 24.317 36.941 61.772 1.00 80.24 93 ALA A O 1
ATOM 538 N N . TYR A 1 95 ? 26.505 37.003 61.214 1.00 80.66 94 TYR A N 1
ATOM 539 C CA . TYR A 1 95 ? 26.618 35.555 60.999 1.00 77.96 94 TYR A CA 1
ATOM 540 C C . TYR A 1 95 ? 27.450 34.859 62.071 1.00 73.05 94 TYR A C 1
ATOM 541 O O . TYR A 1 95 ? 28.532 35.318 62.416 1.00 72.84 94 TYR A O 1
ATOM 558 N N . SER A 1 97 ? 29.465 31.224 62.985 1.00 52.82 96 SER A N 1
ATOM 559 C CA . SER A 1 97 ? 30.038 30.034 62.406 1.00 52.16 96 SER A CA 1
ATOM 560 C C . SER A 1 97 ? 30.721 29.212 63.477 1.00 50.04 96 SER A C 1
ATOM 561 O O . SER A 1 97 ? 31.428 29.728 64.321 1.00 48.56 96 SER A O 1
ATOM 564 N N . VAL A 1 98 ? 30.483 27.915 63.452 1.00 50.73 97 VAL A N 1
ATOM 565 C CA . VAL A 1 98 ? 31.113 27.007 64.411 1.00 50.78 97 VAL A CA 1
ATOM 566 C C . VAL A 1 98 ? 31.940 25.981 63.651 1.00 48.12 97 VAL A C 1
ATOM 567 O O . VAL A 1 98 ? 31.503 25.473 62.620 1.00 44.84 97 VAL A O 1
ATOM 571 N N . ILE A 1 99 ? 33.133 25.688 64.147 1.00 48.50 98 ILE A N 1
ATOM 572 C CA . ILE A 1 99 ? 33.957 24.632 63.571 1.00 49.19 98 ILE A CA 1
ATOM 573 C C . ILE A 1 99 ? 34.239 23.628 64.653 1.00 50.50 98 ILE A C 1
ATOM 574 O O . ILE A 1 99 ? 34.573 23.993 65.778 1.00 50.33 98 ILE A O 1
ATOM 579 N N . ILE A 1 100 ? 34.079 22.359 64.307 1.00 51.87 99 ILE A N 1
ATOM 580 C CA . ILE A 1 100 ? 34.220 21.267 65.250 1.00 52.39 99 ILE A CA 1
ATOM 581 C C . ILE A 1 100 ? 35.260 20.329 64.699 1.00 53.02 99 ILE A C 1
ATOM 582 O O . ILE A 1 100 ? 35.138 19.865 63.565 1.00 53.74 99 ILE A O 1
ATOM 587 N N . PHE A 1 101 ? 36.304 20.086 65.484 1.00 54.27 100 PHE A N 1
ATOM 588 C CA . PHE A 1 101 ? 37.327 19.113 65.122 1.00 54.10 100 PHE A CA 1
ATOM 589 C C . PHE A 1 101 ? 37.145 17.877 65.997 1.00 53.13 100 PHE A C 1
ATOM 590 O O . PHE A 1 101 ? 36.706 17.962 67.143 1.00 51.09 100 PHE A O 1
ATOM 598 N N . GLY A 1 102 ? 37.460 16.718 65.441 1.00 53.92 101 GLY A N 1
ATOM 599 C CA . GLY A 1 102 ? 37.285 15.469 66.172 1.00 52.74 101 GLY A CA 1
ATOM 600 C C . GLY A 1 102 ? 37.464 14.271 65.267 1.00 51.77 101 GLY A C 1
ATOM 601 O O . GLY A 1 102 ? 38.010 14.380 64.168 1.00 51.15 101 GLY A O 1
ATOM 602 N N . THR A 1 103 ? 37.012 13.121 65.741 1.00 52.37 102 THR A N 1
ATOM 603 C CA . THR A 1 103 ? 37.151 11.887 64.992 1.00 53.50 102 THR A CA 1
ATOM 604 C C . THR A 1 103 ? 35.771 11.299 64.824 1.00 52.98 102 THR A C 1
ATOM 605 O O . THR A 1 103 ? 34.915 11.404 65.696 1.00 51.38 102 THR A O 1
ATOM 609 N N . ILE A 1 104 ? 35.570 10.678 63.678 1.00 53.97 103 ILE A N 1
ATOM 610 C CA . ILE A 1 104 ? 34.282 10.176 63.319 1.00 54.67 103 ILE A CA 1
ATOM 611 C C . ILE A 1 104 ? 34.320 8.666 63.456 1.00 54.17 103 ILE A C 1
ATOM 612 O O . ILE A 1 104 ? 35.371 8.061 63.322 1.00 53.68 103 ILE A O 1
ATOM 617 N N . GLU A 1 105 ? 33.173 8.066 63.735 1.00 54.78 104 GLU A N 1
ATOM 618 C CA . GLU A 1 105 ? 33.065 6.624 63.788 1.00 56.68 104 GLU A CA 1
ATOM 619 C C . GLU A 1 105 ? 31.602 6.241 63.687 1.00 54.85 104 GLU A C 1
ATOM 620 O O . GLU A 1 105 ? 30.740 6.985 64.145 1.00 52.51 104 GLU A O 1
ATOM 626 N N . PRO A 1 106 ? 31.318 5.055 63.125 1.00 55.04 105 PRO A N 1
ATOM 627 C CA . PRO A 1 106 ? 29.945 4.611 63.018 1.00 53.93 105 PRO A CA 1
ATOM 628 C C . PRO A 1 106 ? 29.460 4.171 64.375 1.00 53.59 105 PRO A C 1
ATOM 629 O O . PRO A 1 106 ? 30.239 3.699 65.179 1.00 54.91 105 PRO A O 1
ATOM 633 N N . VAL A 1 107 ? 28.182 4.384 64.632 1.00 54.35 106 VAL A N 1
ATOM 634 C CA . VAL A 1 107 ? 27.575 4.061 65.896 1.00 54.58 106 VAL A CA 1
ATOM 635 C C . VAL A 1 107 ? 27.018 2.630 65.845 1.00 55.94 106 VAL A C 1
ATOM 636 O O . VAL A 1 107 ? 26.283 2.275 64.921 1.00 54.72 106 VAL A O 1
ATOM 640 N N . SER A 1 108 ? 27.390 1.817 66.836 1.00 57.27 107 SER A N 1
ATOM 641 C CA . SER A 1 108 ? 26.869 0.447 66.980 1.00 57.32 107 SER A CA 1
ATOM 642 C C . SER A 1 108 ? 25.946 0.320 68.187 1.00 57.92 107 SER A C 1
ATOM 643 O O . SER A 1 108 ? 25.122 -0.576 68.246 1.00 60.17 107 SER A O 1
ATOM 646 N N . ALA A 1 109 ? 26.086 1.229 69.142 1.00 58.83 108 ALA A N 1
ATOM 647 C CA . ALA A 1 109 ? 25.192 1.304 70.297 1.00 59.92 108 ALA A CA 1
ATOM 648 C C . ALA A 1 109 ? 23.744 1.557 69.886 1.00 60.90 108 ALA A C 1
ATOM 649 O O . ALA A 1 109 ? 23.403 2.623 69.381 1.00 60.23 108 ALA A O 1
ATOM 651 N N . ILE A 1 110 ? 22.889 0.572 70.125 1.00 62.04 109 ILE A N 1
ATOM 652 C CA . ILE A 1 110 ? 21.551 0.594 69.559 1.00 62.60 109 ILE A CA 1
ATOM 653 C C . ILE A 1 110 ? 20.737 1.786 70.038 1.00 63.79 109 ILE A C 1
ATOM 654 O O . ILE A 1 110 ? 19.980 2.392 69.275 1.00 63.61 109 ILE A O 1
ATOM 659 N N . GLU A 1 111 ? 20.903 2.128 71.304 1.00 64.63 110 GLU A N 1
ATOM 660 C CA . GLU A 1 111 ? 20.054 3.125 71.928 1.00 65.33 110 GLU A CA 1
ATOM 661 C C . GLU A 1 111 ? 20.563 4.547 71.657 1.00 64.24 110 GLU A C 1
ATOM 662 O O . GLU A 1 111 ? 19.781 5.444 71.358 1.00 63.53 110 GLU A O 1
ATOM 668 N N . GLU A 1 112 ? 21.873 4.740 71.764 1.00 63.74 111 GLU A N 1
ATOM 669 C CA . GLU A 1 112 ? 22.504 5.971 71.302 1.00 63.90 111 GLU A CA 1
ATOM 670 C C . GLU A 1 112 ? 22.085 6.208 69.841 1.00 64.66 111 GLU A C 1
ATOM 671 O O . GLU A 1 112 ? 21.594 7.281 69.487 1.00 65.82 111 GLU A O 1
ATOM 677 N N . GLY A 1 113 ? 22.247 5.187 69.009 1.00 64.06 112 GLY A N 1
ATOM 678 C CA . GLY A 1 113 ? 21.838 5.253 67.616 1.00 64.35 112 GLY A CA 1
ATOM 679 C C . GLY A 1 113 ? 20.378 5.617 67.431 1.00 65.68 112 GLY A C 1
ATOM 680 O O . GLY A 1 113 ? 20.030 6.384 66.528 1.00 67.36 112 GLY A O 1
ATOM 681 N N . THR A 1 114 ? 19.515 5.079 68.287 1.00 65.79 113 THR A N 1
ATOM 682 C CA . THR A 1 114 ? 18.072 5.311 68.165 1.00 64.82 113 THR A CA 1
ATOM 683 C C . THR A 1 114 ? 17.663 6.691 68.708 1.00 62.54 113 THR A C 1
ATOM 684 O O . THR A 1 114 ? 16.781 7.349 68.153 1.00 59.27 113 THR A O 1
ATOM 688 N N . GLU A 1 115 ? 18.294 7.124 69.795 1.00 62.21 114 GLU A N 1
ATOM 689 C CA . GLU A 1 115 ? 18.054 8.464 70.306 1.00 61.36 114 GLU A CA 1
ATOM 690 C C . GLU A 1 115 ? 18.373 9.456 69.185 1.00 62.24 114 GLU A C 1
ATOM 691 O O . GLU A 1 115 ? 17.507 10.215 68.750 1.00 61.15 114 GLU A O 1
ATOM 693 N N . ALA A 1 116 ? 19.611 9.401 68.697 1.00 63.66 115 ALA A N 1
ATOM 694 C CA . ALA A 1 116 ? 20.102 10.307 67.657 1.00 64.49 115 ALA A CA 1
ATOM 695 C C . ALA A 1 116 ? 19.173 10.355 66.438 1.00 65.52 115 ALA A C 1
ATOM 696 O O . ALA A 1 116 ? 18.953 11.422 65.867 1.00 65.02 115 ALA A O 1
ATOM 706 N N . GLN A 1 118 ? 15.841 9.700 66.422 1.00 71.32 117 GLN A N 1
ATOM 707 C CA . GLN A 1 118 ? 14.598 10.345 66.824 1.00 71.60 117 GLN A CA 1
ATOM 708 C C . GLN A 1 118 ? 14.861 11.844 66.922 1.00 71.46 117 GLN A C 1
ATOM 709 O O . GLN A 1 118 ? 14.030 12.657 66.520 1.00 71.19 117 GLN A O 1
ATOM 712 N N . GLN A 1 119 ? 16.029 12.196 67.451 1.00 70.61 118 GLN A N 1
ATOM 713 C CA . GLN A 1 119 ? 16.405 13.589 67.606 1.00 71.12 118 GLN A CA 1
ATOM 714 C C . GLN A 1 119 ? 16.383 14.272 66.232 1.00 71.56 118 GLN A C 1
ATOM 715 O O . GLN A 1 119 ? 16.047 15.450 66.124 1.00 72.10 118 GLN A O 1
ATOM 726 N N . LEU A 1 121 ? 14.528 13.329 63.416 1.00 68.90 120 LEU A N 1
ATOM 727 C CA . LEU A 1 121 ? 13.182 13.455 62.903 1.00 69.36 120 LEU A CA 1
ATOM 728 C C . LEU A 1 121 ? 12.523 14.648 63.587 1.00 67.82 120 LEU A C 1
ATOM 729 O O . LEU A 1 121 ? 11.940 15.495 62.927 1.00 65.12 120 LEU A O 1
ATOM 734 N N . ASP A 1 122 ? 12.662 14.735 64.905 1.00 67.77 121 ASP A N 1
ATOM 735 C CA . ASP A 1 122 ? 12.124 15.872 65.635 1.00 69.91 121 ASP A CA 1
ATOM 736 C C . ASP A 1 122 ? 12.657 17.199 65.072 1.00 70.12 121 ASP A C 1
ATOM 737 O O . ASP A 1 122 ? 11.927 18.187 65.005 1.00 70.31 121 ASP A O 1
ATOM 741 N N . LYS A 1 123 ? 13.926 17.223 64.670 1.00 68.98 122 LYS A N 1
ATOM 742 C CA . LYS A 1 123 ? 14.529 18.452 64.167 1.00 66.05 122 LYS A CA 1
ATOM 743 C C . LYS A 1 123 ? 14.071 18.761 62.743 1.00 65.68 122 LYS A C 1
ATOM 744 O O . LYS A 1 123 ? 13.767 19.898 62.442 1.00 65.01 122 LYS A O 1
ATOM 750 N N . TYR A 1 124 ? 14.008 17.763 61.877 1.00 66.86 123 TYR A N 1
ATOM 751 C CA . TYR A 1 124 ? 13.747 18.029 60.464 1.00 68.77 123 TYR A CA 1
ATOM 752 C C . TYR A 1 124 ? 12.290 17.798 60.055 1.00 72.54 123 TYR A C 1
ATOM 753 O O . TYR A 1 124 ? 11.814 18.386 59.086 1.00 74.18 123 TYR A O 1
ATOM 762 N N . VAL A 1 125 ? 11.570 16.962 60.791 1.00 76.36 124 VAL A N 1
ATOM 763 C CA . VAL A 1 125 ? 10.179 16.671 60.442 1.00 78.94 124 VAL A CA 1
ATOM 764 C C . VAL A 1 125 ? 9.228 16.701 61.648 1.00 81.10 124 VAL A C 1
ATOM 765 O O . VAL A 1 125 ? 8.616 15.687 61.965 1.00 81.41 124 VAL A O 1
ATOM 769 N N . PRO A 1 126 ? 9.099 17.863 62.324 1.00 84.11 125 PRO A N 1
ATOM 770 C CA . PRO A 1 126 ? 8.165 17.962 63.447 1.00 86.20 125 PRO A CA 1
ATOM 771 C C . PRO A 1 126 ? 6.790 18.482 63.016 1.00 88.09 125 PRO A C 1
ATOM 772 O O . PRO A 1 126 ? 5.787 17.776 63.162 1.00 89.65 125 PRO A O 1
ATOM 776 N N . SER A 1 144 ? 16.422 5.321 51.070 1.00 87.70 143 SER A N 1
ATOM 777 C CA . SER A 1 144 ? 16.544 6.421 50.106 1.00 88.69 143 SER A CA 1
ATOM 778 C C . SER A 1 144 ? 17.981 6.960 49.920 1.00 87.86 143 SER A C 1
ATOM 779 O O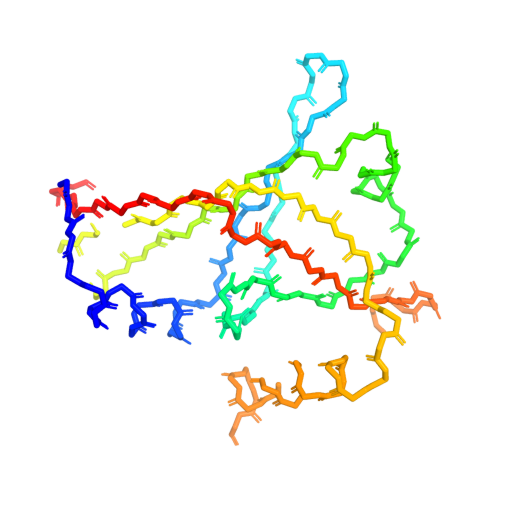 . SER A 1 144 ? 18.285 7.540 48.874 1.00 87.82 143 SER A O 1
ATOM 782 N N . LEU A 1 145 ? 18.822 6.824 50.958 1.00 86.55 144 LEU A N 1
ATOM 783 C CA . LEU A 1 145 ? 20.294 6.856 50.836 1.00 84.55 144 LEU A CA 1
ATOM 784 C C . LEU A 1 145 ? 20.656 5.403 50.544 1.00 83.56 144 LEU A C 1
ATOM 785 O O . LEU A 1 145 ? 21.777 4.949 50.756 1.00 82.19 144 LEU A O 1
ATOM 790 N N . GLY A 1 146 ? 19.695 4.782 49.866 1.00 83.63 145 GLY A N 1
ATOM 791 C CA . GLY A 1 146 ? 19.071 3.477 50.145 1.00 82.68 145 GLY A CA 1
ATOM 792 C C . GLY A 1 146 ? 19.496 2.160 50.762 1.00 81.04 145 GLY A C 1
ATOM 793 O O . GLY A 1 146 ? 18.891 1.696 51.740 1.00 83.45 145 GLY A O 1
ATOM 794 N N . SER A 1 147 ? 20.486 1.526 50.153 1.00 78.66 146 SER A N 1
ATOM 795 C CA . SER A 1 147 ? 20.609 0.080 50.381 1.00 76.76 146 SER A CA 1
ATOM 796 C C . SER A 1 147 ? 21.018 -0.256 51.819 1.00 73.82 146 SER A C 1
ATOM 797 O O . SER A 1 147 ? 20.320 -0.974 52.529 1.00 74.15 146 SER A O 1
ATOM 800 N N . ARG A 1 148 ? 22.337 0.395 52.143 1.00 69.97 147 ARG A N 1
ATOM 801 C CA . ARG A 1 148 ? 23.107 0.108 53.332 1.00 67.32 147 ARG A CA 1
ATOM 802 C C . ARG A 1 148 ? 23.539 1.415 54.020 1.00 64.55 147 ARG A C 1
ATOM 803 O O . ARG A 1 148 ? 24.371 2.167 53.513 1.00 63.73 147 ARG A O 1
ATOM 806 N N . THR A 1 149 ? 22.972 1.677 55.187 1.00 61.30 148 THR A N 1
ATOM 807 C CA . THR A 1 149 ? 23.219 2.917 55.876 1.00 59.45 148 THR A CA 1
ATOM 808 C C . THR A 1 149 ? 23.704 2.679 57.301 1.00 56.97 148 THR A C 1
ATOM 809 O O . THR A 1 149 ? 23.667 1.559 57.798 1.00 58.18 148 THR A O 1
ATOM 813 N N . ALA A 1 150 ? 24.163 3.758 57.936 1.00 54.91 149 ALA A N 1
ATOM 814 C CA . ALA A 1 150 ? 24.585 3.745 59.324 1.00 52.64 149 ALA A CA 1
ATOM 815 C C . ALA A 1 150 ? 24.436 5.130 59.929 1.00 52.05 149 ALA A C 1
ATOM 816 O O . ALA A 1 150 ? 24.265 6.114 59.213 1.00 54.58 149 ALA A O 1
ATOM 818 N N . ILE A 1 151 ? 24.499 5.197 61.252 1.00 49.35 150 ILE A N 1
ATOM 819 C CA . ILE A 1 151 ? 24.587 6.459 61.957 1.00 48.73 150 ILE A CA 1
ATOM 820 C C . ILE A 1 151 ? 26.052 6.743 62.225 1.00 49.33 150 ILE A C 1
ATOM 821 O O . ILE A 1 151 ? 26.761 5.857 62.701 1.00 48.48 150 ILE A O 1
ATOM 826 N N . TYR A 1 152 ? 26.508 7.971 61.948 1.00 47.97 151 TYR A N 1
ATOM 827 C CA . TYR A 1 152 ? 27.902 8.328 62.205 1.00 46.78 151 TYR A CA 1
ATOM 828 C C .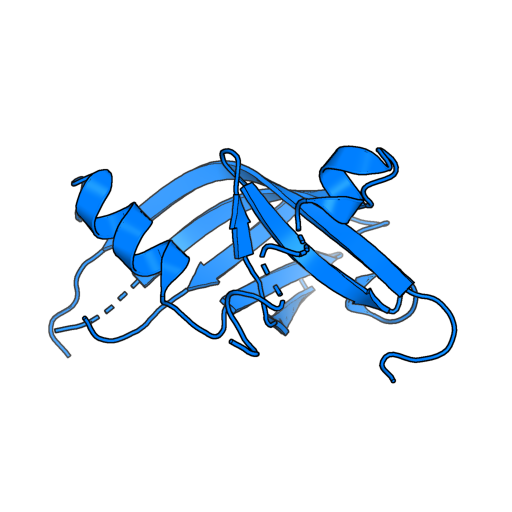 TYR A 1 152 ? 28.017 9.373 63.307 1.00 47.05 151 TYR A C 1
ATOM 829 O O . TYR A 1 152 ? 27.121 10.182 63.507 1.00 45.16 151 TYR A O 1
ATOM 838 N N . LYS A 1 153 ? 29.122 9.324 64.041 1.00 48.46 152 LYS A N 1
ATOM 839 C CA . LYS A 1 153 ? 29.309 10.177 65.198 1.00 49.53 152 LYS A CA 1
ATOM 840 C C . LYS A 1 153 ? 30.682 10.820 65.189 1.00 49.92 152 LYS A C 1
ATOM 841 O O . LYS A 1 153 ? 31.703 10.136 65.123 1.00 47.73 152 LYS A O 1
ATOM 847 N N . ILE A 1 154 ? 30.684 12.152 65.217 1.00 51.45 153 ILE A N 1
ATOM 848 C CA . ILE A 1 154 ? 31.910 12.933 65.329 1.00 52.98 153 ILE A CA 1
ATOM 849 C C . ILE A 1 154 ? 31.996 13.378 66.773 1.00 55.46 153 ILE A C 1
ATOM 850 O O . ILE A 1 154 ? 31.146 14.125 67.267 1.00 55.26 153 ILE A O 1
ATOM 855 N N . SER A 1 155 ? 33.004 12.878 67.465 1.00 60.26 154 SER A N 1
ATOM 856 C CA . SER A 1 155 ? 33.212 13.238 68.855 1.00 64.54 154 SER A CA 1
ATOM 857 C C . SER A 1 155 ? 33.914 14.593 68.867 1.00 65.17 154 SER A C 1
ATOM 858 O O . SER A 1 155 ? 34.990 14.742 68.285 1.00 64.83 154 SER A O 1
ATOM 861 N N . CYS A 1 156 ? 33.308 15.574 69.525 1.00 67.48 155 CYS A N 1
ATOM 862 C CA . CYS A 1 156 ? 33.862 16.924 69.562 1.00 68.80 155 CYS A CA 1
ATOM 863 C C . CYS A 1 156 ? 35.089 17.038 70.455 1.00 67.97 155 CYS A C 1
ATOM 864 O O . CYS A 1 156 ? 34.962 17.314 71.645 1.00 68.17 155 CYS A O 1
ATOM 867 N N . ARG A 1 157 ? 36.272 16.839 69.883 1.00 67.96 156 ARG A N 1
ATOM 868 C CA . ARG A 1 157 ? 37.502 17.070 70.620 1.00 68.96 156 ARG A CA 1
ATOM 869 C C . ARG A 1 157 ? 37.696 18.567 70.876 1.00 68.60 156 ARG A C 1
ATOM 870 O O . ARG A 1 157 ? 37.916 18.994 72.009 1.00 68.08 156 ARG A O 1
ATOM 878 N N . GLU A 1 158 ? 37.625 19.351 69.809 1.00 67.53 157 GLU A N 1
ATOM 879 C CA . GLU A 1 158 ? 37.771 20.797 69.909 1.00 67.54 157 GLU A CA 1
ATOM 880 C C . GLU A 1 158 ? 36.724 21.535 69.091 1.00 64.63 157 GLU A C 1
ATOM 881 O O . GLU A 1 158 ? 36.350 21.112 68.009 1.00 63.71 157 GLU A O 1
ATOM 887 N N . ARG A 1 159 ? 36.276 22.659 69.619 1.00 62.64 158 ARG A N 1
ATOM 888 C CA . ARG A 1 159 ? 35.239 23.437 69.001 1.00 61.31 158 ARG A CA 1
ATOM 889 C C . ARG A 1 159 ? 35.574 24.927 69.061 1.00 62.52 158 ARG A C 1
ATOM 890 O O . ARG A 1 159 ? 36.051 25.420 70.072 1.00 64.47 158 ARG A O 1
ATOM 898 N N . THR A 1 160 ? 35.311 25.652 67.985 1.00 62.17 159 THR A N 1
ATOM 899 C CA . THR A 1 160 ? 35.539 27.081 67.981 1.00 61.89 159 THR A CA 1
ATOM 900 C C . THR A 1 160 ? 34.363 27.776 67.308 1.00 60.99 159 THR A C 1
ATOM 901 O O . THR A 1 160 ? 33.793 27.251 66.360 1.00 60.64 159 THR A O 1
ATOM 905 N N . ALA A 1 161 ? 33.983 28.936 67.837 1.00 60.88 160 ALA A N 1
ATOM 906 C CA . ALA A 1 161 ? 32.862 29.698 67.320 1.00 63.16 160 ALA A CA 1
ATOM 907 C C . ALA A 1 161 ? 33.316 31.100 66.981 1.00 66.17 160 ALA A C 1
ATOM 908 O O . ALA A 1 161 ? 34.335 31.569 67.489 1.00 68.03 160 ALA A O 1
ATOM 910 N N . LYS A 1 162 ? 32.561 31.771 66.121 1.00 67.55 161 LYS A N 1
ATOM 911 C CA . LYS A 1 162 ? 32.881 33.134 65.728 1.00 68.66 161 LYS A CA 1
ATOM 912 C C . LYS A 1 162 ? 31.619 33.812 65.264 1.00 70.79 161 LYS A C 1
ATOM 913 O O . LYS A 1 162 ? 30.731 33.171 64.713 1.00 69.47 161 LYS A O 1
ATOM 919 N N . VAL A 1 163 ? 31.532 35.112 65.521 1.00 75.35 162 VAL A N 1
ATOM 920 C CA . VAL A 1 163 ? 30.471 35.937 64.962 1.00 78.88 162 VAL A CA 1
ATOM 921 C C . VAL A 1 163 ? 31.122 36.885 63.975 1.00 81.76 162 VAL A C 1
ATOM 922 O O . VAL A 1 163 ? 32.196 37.421 64.245 1.00 82.29 162 VAL A O 1
ATOM 926 N N . ASN A 1 164 ? 30.481 37.075 62.826 1.00 85.95 163 ASN A N 1
ATOM 927 C CA . ASN A 1 164 ? 31.122 37.744 61.687 1.00 88.67 163 ASN A CA 1
ATOM 928 C C . ASN A 1 164 ? 30.271 38.892 61.128 1.00 91.27 163 ASN A C 1
ATOM 929 O O . ASN A 1 164 ? 29.027 38.830 61.132 1.00 91.12 163 ASN A O 1
ATOM 934 N N . GLU A 1 165 ? 30.972 39.935 60.664 1.00 93.61 164 GLU A N 1
ATOM 935 C CA . GLU A 1 165 ? 30.361 41.156 60.121 1.00 94.62 164 GLU A CA 1
ATOM 936 C C . GLU A 1 165 ? 29.516 40.963 58.855 1.00 94.90 164 GLU A C 1
ATOM 937 O O . GLU A 1 165 ? 28.280 41.074 58.906 1.00 94.46 164 GLU A O 1
ATOM 939 N N . PRO A 1 166 ? 30.182 40.663 57.721 1.00 95.20 165 PRO A N 1
ATOM 940 C CA . PRO A 1 166 ? 29.576 40.440 56.402 1.00 95.38 165 PRO A CA 1
ATOM 941 C C . PRO A 1 166 ? 30.147 39.184 55.728 1.00 95.22 165 PRO A C 1
ATOM 942 O O . PRO A 1 166 ? 29.765 38.064 56.075 1.00 94.25 165 PRO A O 1
#

Secondary structure (DSSP, 8-state):
----HHHHHHHHHH---EEEEEEETTEEEEEEE--EEETTEEEEEEESSSTTT---S--EEEEEE-------EEEEEEEEE---HHHHHH----TTT-----SSEEEEEEEEEEEEE-----

CATH classification: 2.30.110.10

Radius of gyration: 14.49 Å; Cα contacts (8 Å, |Δi|>4): 228; chains: 1; bounding box: 38×41×27 Å